Protein AF-A0A667ZEN8-F1 (afdb_monomer_lite)

Foldseek 3Di:
DDPVVVVVPPDQAQPPCQCLFQFHWGWDWAACPQKVVRIDIFIDTPDQAGQDPVRPGGDPQKGKAFDKDKDKMKGKDFDPDQDPPPDPDDDDDDDPPRDTDIDIDIDIDMGTPHIHIGGDVVVVVVPPDDDPPVVVVVPPPDDDDD

pLDDT: mean 75.73, std 21.72, range [33.53, 98.12]

Secondary structure (DSSP, 8-state):
--GGGGTT---SSPPHHHHHSSS-EEEEEEE-TTEESSEEEEEEES-SSEEPTTSS-EETTEEEEEEEEEEEEEEEEEE-----------SS------PPEEEEEEEEEEEEEEEEEEE-HHHHTS-SS--GGGGSSSSSS-----

Sequence (146 aa):
LDNTLQSHIGSMSASRTANMSLSPWTYRSSCVASRFPQRISYAQCLTSGCVSPHGEGEDMALEAKPIYYQVLVLHRSITNFSVPYHREKIHGWNKNKQRKKYAFRLATETITVGCTCVRSRWDALNFEFTSPVDRLSEMYTQWPLY

Structure (mmCIF, N/CA/C/O backbone):
data_AF-A0A667ZEN8-F1
#
_entry.id   AF-A0A667ZEN8-F1
#
loop_
_atom_site.group_PDB
_atom_site.id
_atom_site.type_symbol
_atom_site.label_atom_id
_atom_site.label_alt_id
_atom_site.label_comp_id
_atom_site.label_asym_id
_atom_site.label_entity_id
_atom_site.label_seq_id
_atom_site.pdbx_PDB_ins_code
_atom_site.Cartn_x
_atom_site.Cartn_y
_atom_site.Cartn_z
_atom_site.occupancy
_atom_site.B_iso_or_equiv
_atom_site.auth_seq_id
_atom_site.auth_comp_id
_atom_site.auth_asym_id
_atom_site.auth_atom_id
_atom_site.pdbx_PDB_model_num
ATOM 1 N N . LEU A 1 1 ? -2.973 -9.064 26.223 1.00 38.97 1 LEU A N 1
ATOM 2 C CA . LEU A 1 1 ? -2.726 -8.648 24.826 1.00 38.97 1 LEU A CA 1
ATOM 3 C C . LEU A 1 1 ? -1.224 -8.678 24.667 1.00 38.97 1 LEU A C 1
ATOM 5 O O . LEU A 1 1 ? -0.547 -7.905 25.328 1.00 38.97 1 LEU A O 1
ATOM 9 N N . ASP A 1 2 ? -0.750 -9.709 23.984 1.00 33.53 2 ASP A N 1
ATOM 10 C CA . ASP A 1 2 ? 0.647 -10.127 23.955 1.00 33.53 2 ASP A CA 1
ATOM 11 C C . ASP A 1 2 ? 1.506 -9.099 23.193 1.00 33.53 2 ASP A C 1
ATOM 13 O O . ASP A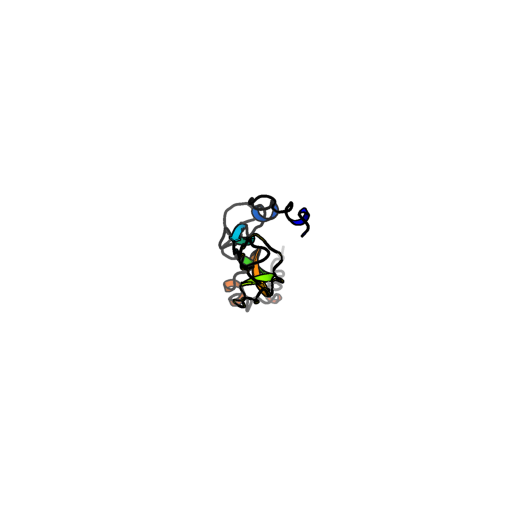 1 2 ? 1.197 -8.751 22.053 1.00 33.53 2 ASP A O 1
ATOM 17 N N . ASN A 1 3 ? 2.547 -8.572 23.847 1.00 41.34 3 ASN A N 1
ATOM 18 C CA . ASN A 1 3 ? 3.442 -7.526 23.322 1.00 41.34 3 ASN A CA 1
ATOM 19 C C . ASN A 1 3 ? 4.449 -8.066 22.288 1.00 41.34 3 ASN A C 1
ATOM 21 O O . ASN A 1 3 ? 5.255 -7.310 21.744 1.00 41.34 3 ASN A O 1
ATOM 25 N N . THR A 1 4 ? 4.414 -9.367 22.008 1.00 43.78 4 THR A N 1
ATOM 26 C CA . THR A 1 4 ? 5.345 -10.057 21.105 1.00 43.78 4 THR A CA 1
ATOM 27 C C . THR A 1 4 ? 5.026 -9.876 19.618 1.00 43.78 4 THR A C 1
ATOM 29 O O . THR A 1 4 ? 5.894 -10.119 18.787 1.00 43.78 4 THR A O 1
ATOM 32 N N . LEU A 1 5 ? 3.850 -9.349 19.251 1.00 47.91 5 LEU A N 1
ATOM 33 C CA . LEU A 1 5 ? 3.530 -8.989 17.856 1.00 47.91 5 LEU A CA 1
ATOM 34 C C . LEU A 1 5 ? 4.044 -7.597 17.438 1.00 47.91 5 LEU A C 1
ATOM 36 O O . LEU A 1 5 ? 3.918 -7.212 16.275 1.00 47.91 5 LEU A O 1
ATOM 40 N N . GLN A 1 6 ? 4.634 -6.831 18.361 1.00 47.22 6 GLN A N 1
ATOM 41 C CA . GLN A 1 6 ? 5.086 -5.459 18.110 1.00 47.22 6 GLN A CA 1
ATOM 42 C C . GLN A 1 6 ? 6.508 -5.381 17.513 1.00 47.22 6 GLN A C 1
ATOM 44 O O . GLN A 1 6 ? 6.916 -4.317 17.052 1.00 47.22 6 GLN A O 1
ATOM 49 N N . SER A 1 7 ? 7.275 -6.477 17.510 1.00 41.31 7 SER A N 1
ATOM 50 C CA . SER A 1 7 ? 8.697 -6.478 17.122 1.00 41.31 7 SER A CA 1
ATOM 51 C C . SER A 1 7 ? 8.956 -6.727 15.631 1.00 41.31 7 SER A C 1
ATOM 53 O O . SER A 1 7 ? 10.052 -6.439 15.159 1.00 41.31 7 SER A O 1
ATOM 55 N N . HIS A 1 8 ? 7.953 -7.148 14.852 1.00 46.94 8 HIS A N 1
ATOM 56 C CA . HIS A 1 8 ? 8.036 -7.166 13.382 1.00 46.94 8 HIS A CA 1
ATOM 57 C C . HIS A 1 8 ? 7.664 -5.823 12.733 1.00 46.94 8 HIS A C 1
ATOM 59 O O . HIS A 1 8 ? 7.522 -5.741 11.514 1.00 46.94 8 HIS A O 1
ATOM 65 N N . ILE A 1 9 ? 7.574 -4.740 13.515 1.00 52.56 9 ILE A N 1
ATOM 66 C CA . ILE A 1 9 ? 7.524 -3.353 13.018 1.00 52.56 9 ILE A CA 1
ATOM 67 C C . ILE A 1 9 ? 8.944 -2.960 12.556 1.00 52.56 9 ILE A C 1
ATOM 69 O O . ILE A 1 9 ? 9.561 -2.012 13.033 1.00 52.56 9 ILE A O 1
ATOM 73 N N . GLY A 1 10 ? 9.517 -3.775 11.672 1.00 45.84 10 GLY A N 1
ATOM 74 C CA . GLY A 1 10 ? 10.835 -3.576 11.101 1.00 45.84 10 GLY A CA 1
ATOM 75 C C . GLY A 1 10 ? 10.746 -2.521 10.014 1.00 45.84 10 GLY A C 1
ATOM 76 O O . GLY A 1 10 ? 10.099 -2.755 9.005 1.00 45.84 10 GLY A O 1
ATOM 77 N N . SER A 1 11 ? 11.386 -1.378 10.270 1.00 50.34 11 SER A N 1
ATOM 78 C CA . SER A 1 11 ? 11.931 -0.411 9.310 1.00 50.34 11 SER A CA 1
ATOM 79 C C . SER A 1 11 ? 11.082 -0.103 8.067 1.00 50.34 11 SER A C 1
ATOM 81 O O . SER A 1 11 ? 10.932 -0.920 7.168 1.00 50.34 11 SER A O 1
ATOM 83 N N . MET A 1 12 ? 10.640 1.153 7.940 1.00 54.44 12 MET A N 1
ATOM 84 C CA . MET A 1 12 ? 10.008 1.727 6.736 1.00 54.44 12 MET A CA 1
ATOM 85 C C . MET A 1 12 ? 10.943 1.790 5.504 1.00 54.44 12 MET A C 1
ATOM 87 O O . MET A 1 12 ? 10.715 2.585 4.596 1.00 54.44 12 MET A O 1
ATOM 91 N N . SER A 1 13 ? 12.012 0.993 5.470 1.00 57.53 13 SER A N 1
ATOM 92 C CA . SER A 1 13 ? 12.834 0.814 4.282 1.00 57.53 13 SER A CA 1
ATOM 93 C C . SER A 1 13 ? 12.156 -0.192 3.357 1.00 57.53 13 SER A C 1
ATOM 95 O O . SER A 1 13 ? 11.655 -1.224 3.811 1.00 57.53 13 SER A O 1
ATOM 97 N N . ALA A 1 14 ? 12.143 0.101 2.057 1.00 64.06 14 ALA A N 1
ATOM 98 C CA . ALA A 1 14 ? 11.755 -0.875 1.050 1.00 64.06 14 ALA A CA 1
ATOM 99 C C . ALA A 1 14 ? 12.553 -2.168 1.294 1.00 64.06 14 ALA A C 1
ATOM 101 O O . ALA A 1 14 ? 13.774 -2.131 1.478 1.00 64.06 14 ALA A O 1
ATOM 102 N N . SER A 1 15 ? 11.871 -3.316 1.362 1.00 80.12 15 SER A N 1
ATOM 103 C CA . SER A 1 15 ? 12.571 -4.594 1.499 1.00 80.12 15 SER A CA 1
ATOM 104 C C . SER A 1 15 ? 13.551 -4.755 0.333 1.00 80.12 15 SER A C 1
ATOM 106 O O . SER A 1 15 ? 13.345 -4.187 -0.740 1.00 80.12 15 SER A O 1
ATOM 108 N N . ARG A 1 16 ? 14.616 -5.547 0.504 1.00 86.75 16 ARG A N 1
ATOM 109 C CA . ARG A 1 16 ? 15.573 -5.810 -0.588 1.00 86.75 16 ARG A CA 1
ATOM 110 C C . ARG A 1 16 ? 14.850 -6.241 -1.876 1.00 86.75 16 ARG A C 1
ATOM 112 O O . ARG A 1 16 ? 15.194 -5.776 -2.953 1.00 86.75 16 ARG A O 1
ATOM 119 N N . THR A 1 17 ? 13.789 -7.038 -1.740 1.00 91.69 17 THR A N 1
ATOM 120 C CA . THR A 1 17 ? 12.898 -7.443 -2.835 1.00 91.69 17 THR A CA 1
ATOM 121 C C . THR A 1 17 ? 12.191 -6.267 -3.510 1.00 91.69 17 THR A C 1
ATOM 123 O O . THR A 1 17 ? 12.115 -6.238 -4.730 1.00 91.69 17 THR A O 1
ATOM 126 N N . ALA A 1 18 ? 11.689 -5.297 -2.744 1.00 94.25 18 ALA A N 1
ATOM 127 C CA . ALA A 1 18 ? 10.975 -4.142 -3.283 1.00 94.25 18 ALA A CA 1
ATOM 128 C C . ALA A 1 18 ? 11.882 -3.223 -4.120 1.00 94.25 18 ALA A C 1
ATOM 130 O O . ALA A 1 18 ? 11.417 -2.652 -5.100 1.00 94.25 18 ALA A O 1
ATOM 131 N N . ASN A 1 19 ? 13.171 -3.121 -3.770 1.00 92.31 19 ASN A N 1
ATOM 132 C CA . ASN A 1 19 ? 14.149 -2.338 -4.536 1.00 92.31 19 ASN A CA 1
ATOM 133 C C . ASN A 1 19 ? 14.716 -3.098 -5.751 1.00 92.31 19 ASN A C 1
ATOM 135 O O . ASN A 1 19 ? 15.078 -2.486 -6.744 1.00 92.31 19 ASN A O 1
ATOM 139 N N . MET A 1 20 ? 14.801 -4.432 -5.676 1.00 92.12 20 MET A N 1
ATOM 140 C CA . MET A 1 20 ? 15.318 -5.285 -6.760 1.00 92.12 20 MET A CA 1
ATOM 141 C C . MET A 1 20 ? 14.236 -5.772 -7.738 1.00 92.12 20 MET A C 1
ATOM 143 O O . MET A 1 20 ? 14.532 -6.530 -8.657 1.00 92.12 20 MET A O 1
ATOM 147 N N . SER A 1 21 ? 12.974 -5.401 -7.524 1.00 94.88 21 SER A N 1
ATOM 148 C CA . SER A 1 21 ? 11.886 -5.752 -8.435 1.00 94.88 21 SER A CA 1
ATOM 149 C C . SER A 1 21 ? 11.975 -4.941 -9.728 1.00 94.88 21 SER A C 1
ATOM 151 O O . SER A 1 21 ? 12.285 -3.755 -9.687 1.00 94.88 21 SER A O 1
ATOM 153 N N . LEU A 1 22 ? 11.599 -5.551 -10.860 1.00 96.00 22 LEU A N 1
ATOM 154 C CA . LEU A 1 22 ? 11.376 -4.829 -12.122 1.00 96.00 22 LEU A CA 1
ATOM 155 C C . LEU A 1 22 ? 10.240 -3.800 -12.002 1.00 96.00 22 LEU A C 1
ATOM 157 O O . LEU A 1 22 ? 10.174 -2.856 -12.769 1.00 96.00 22 LEU A O 1
ATOM 161 N N . SER A 1 23 ? 9.339 -3.950 -11.036 1.00 96.75 23 SER A N 1
ATOM 162 C CA . SER A 1 23 ? 8.288 -2.977 -10.733 1.00 96.75 23 SER A CA 1
ATOM 163 C C . SER A 1 23 ? 8.481 -2.490 -9.297 1.00 96.75 23 SER A C 1
ATOM 165 O O . SER A 1 23 ? 7.768 -2.966 -8.413 1.00 96.75 23 SER A O 1
ATOM 167 N N . PRO A 1 24 ? 9.478 -1.635 -9.014 1.00 95.94 24 PRO A N 1
ATOM 168 C CA . PRO A 1 24 ? 9.880 -1.315 -7.650 1.00 95.94 24 PRO A CA 1
ATOM 169 C C . PRO A 1 24 ? 8.795 -0.547 -6.885 1.00 95.94 24 PRO A C 1
ATOM 171 O O . PRO A 1 24 ? 8.002 0.209 -7.456 1.00 95.94 24 PRO A O 1
ATOM 174 N N . TRP A 1 25 ? 8.756 -0.727 -5.563 1.00 96.88 25 TRP A N 1
ATOM 175 C CA . TRP A 1 25 ? 7.791 -0.051 -4.691 1.00 96.88 25 TRP A CA 1
ATOM 176 C C . TRP A 1 25 ? 8.405 0.421 -3.377 1.00 96.88 25 TRP A C 1
ATOM 178 O O . TRP A 1 25 ? 9.408 -0.102 -2.894 1.00 96.88 25 TRP A O 1
ATOM 188 N N . THR A 1 26 ? 7.751 1.400 -2.760 1.00 95.75 26 THR A N 1
ATOM 189 C CA . THR A 1 26 ? 8.007 1.821 -1.379 1.00 95.75 26 THR A CA 1
ATOM 190 C C . THR A 1 26 ? 6.795 1.531 -0.502 1.00 95.75 26 THR A C 1
ATOM 192 O O . THR A 1 26 ? 5.698 1.298 -1.010 1.00 95.75 26 THR A O 1
ATOM 195 N N . TYR A 1 27 ? 6.963 1.555 0.817 1.00 94.50 27 TYR A N 1
ATOM 196 C CA . TYR A 1 27 ? 5.849 1.427 1.751 1.00 94.50 27 TYR A CA 1
ATOM 197 C C . TYR A 1 27 ? 5.456 2.781 2.325 1.00 94.50 27 TYR A C 1
ATOM 199 O O . TYR A 1 27 ? 6.273 3.514 2.883 1.00 94.50 27 TYR A O 1
ATOM 207 N N . ARG A 1 28 ? 4.161 3.077 2.262 1.00 94.00 28 ARG A N 1
ATOM 208 C CA . ARG A 1 28 ? 3.527 4.131 3.058 1.00 94.00 28 ARG A CA 1
ATOM 209 C C . ARG A 1 28 ? 2.671 3.501 4.140 1.00 94.00 28 ARG A C 1
ATOM 211 O O . ARG A 1 28 ? 2.352 2.323 4.066 1.00 94.00 28 ARG A O 1
ATOM 218 N N . SER A 1 29 ? 2.290 4.270 5.156 1.00 92.88 29 SER A N 1
ATOM 219 C CA . SER A 1 29 ? 1.443 3.761 6.237 1.00 92.88 29 SER A CA 1
ATOM 220 C C . SER A 1 29 ? 0.243 4.657 6.497 1.00 92.88 29 SER A C 1
ATOM 222 O O . SER A 1 29 ? 0.390 5.876 6.559 1.00 92.88 29 SER A O 1
ATOM 224 N N . SER A 1 30 ? -0.918 4.045 6.714 1.00 92.44 30 SER A N 1
ATOM 225 C CA . SER A 1 30 ? -2.111 4.705 7.246 1.00 92.44 30 SER A CA 1
ATOM 226 C C . SER A 1 30 ? -2.248 4.407 8.739 1.00 92.44 30 SER A C 1
ATOM 228 O O . SER A 1 30 ? -2.007 3.278 9.164 1.00 92.44 30 SER A O 1
ATOM 230 N N . CYS A 1 31 ? -2.643 5.402 9.536 1.00 95.00 31 CYS A N 1
ATOM 231 C CA . CYS A 1 31 ? -2.869 5.259 10.976 1.00 95.00 31 CYS A CA 1
ATOM 232 C C . CYS A 1 31 ? -4.307 5.649 11.327 1.00 95.00 31 CYS A C 1
ATOM 234 O O . CYS A 1 31 ? -4.668 6.817 11.224 1.00 95.00 31 CYS A O 1
ATOM 236 N N . VAL A 1 32 ? -5.109 4.692 11.797 1.00 94.62 32 VAL A N 1
ATOM 237 C CA . VAL A 1 32 ? -6.517 4.906 12.169 1.00 94.62 32 VAL A CA 1
ATOM 238 C C . VAL A 1 32 ? -6.728 4.490 13.624 1.00 94.62 32 VAL A C 1
ATOM 240 O O . VAL A 1 32 ? -6.745 3.308 13.947 1.00 94.62 32 VAL A O 1
ATOM 243 N N . ALA A 1 33 ? -6.892 5.462 14.528 1.00 93.88 33 ALA A N 1
ATOM 244 C CA . ALA A 1 33 ? -6.947 5.229 15.982 1.00 93.88 33 ALA A CA 1
ATOM 245 C C . ALA A 1 33 ? -8.128 4.360 16.459 1.00 93.88 33 ALA A C 1
ATOM 247 O O . ALA A 1 33 ? -8.120 3.825 17.571 1.00 93.88 33 ALA A O 1
ATOM 248 N N . SER A 1 34 ? -9.173 4.244 15.641 1.00 93.31 34 SER A N 1
ATOM 249 C CA . SER A 1 34 ? -10.336 3.393 15.888 1.00 93.31 34 SER A CA 1
ATOM 250 C C . SER A 1 34 ? -10.201 2.003 15.267 1.00 93.31 34 SER A C 1
ATOM 252 O O . SER A 1 34 ? -11.172 1.261 15.300 1.00 93.31 34 SER A O 1
ATOM 254 N N . ARG A 1 35 ? -9.050 1.624 14.706 1.00 94.44 35 ARG A N 1
ATOM 255 C CA . ARG A 1 35 ? -8.852 0.343 14.016 1.00 94.44 35 ARG A CA 1
ATOM 256 C C . ARG A 1 35 ? -7.735 -0.472 14.664 1.00 94.44 35 ARG A C 1
ATOM 258 O O . ARG A 1 35 ? -6.767 0.092 15.166 1.00 94.44 35 ARG A O 1
ATOM 265 N N . PHE A 1 36 ? -7.851 -1.794 14.627 1.00 95.12 36 PHE A N 1
ATOM 266 C CA . PHE A 1 36 ? -6.772 -2.729 14.923 1.00 95.12 36 PHE A CA 1
ATOM 267 C C . PHE A 1 36 ? -6.491 -3.619 13.694 1.00 95.12 36 PHE A C 1
ATOM 269 O O . PHE A 1 36 ? -7.441 -4.219 13.189 1.00 95.12 36 PHE A O 1
ATOM 276 N N . PRO A 1 37 ? -5.227 -3.728 13.233 1.00 94.94 37 PRO A N 1
ATOM 277 C CA . PRO A 1 37 ? -4.083 -2.914 13.651 1.00 94.94 37 PRO A CA 1
ATOM 278 C C . PRO A 1 37 ? -4.273 -1.430 13.282 1.00 94.94 37 PRO A C 1
ATOM 280 O O . PRO A 1 37 ? -4.848 -1.080 12.249 1.00 94.94 37 PRO A O 1
ATOM 283 N N . GLN A 1 38 ? -3.808 -0.539 14.163 1.00 95.56 38 GLN A N 1
ATOM 284 C CA . GLN A 1 38 ? -3.974 0.909 13.988 1.00 95.56 38 GLN A CA 1
ATOM 285 C C . GLN A 1 38 ? -3.176 1.414 12.789 1.00 95.56 38 GLN A C 1
ATOM 287 O O . GLN A 1 38 ? -3.693 2.186 11.982 1.00 95.56 38 GLN A O 1
ATOM 292 N N . ARG A 1 39 ? -1.922 0.967 12.675 1.00 95.69 39 ARG A N 1
ATOM 293 C CA . ARG A 1 39 ? -1.045 1.270 11.550 1.00 95.69 39 ARG A CA 1
ATOM 294 C C . ARG A 1 39 ? -1.092 0.121 10.551 1.00 95.69 39 ARG A C 1
ATOM 296 O O . ARG A 1 39 ? -0.836 -1.015 10.935 1.00 95.69 39 ARG A O 1
ATOM 303 N N . ILE A 1 40 ? -1.383 0.427 9.293 1.00 95.25 40 ILE A N 1
ATOM 304 C CA . ILE A 1 40 ? -1.301 -0.528 8.184 1.00 95.25 40 ILE A CA 1
ATOM 305 C C . ILE A 1 40 ? -0.423 0.074 7.096 1.00 95.25 40 ILE A C 1
ATOM 307 O O . ILE A 1 40 ? -0.667 1.204 6.663 1.00 95.25 40 ILE A O 1
ATOM 311 N N . SER A 1 41 ? 0.597 -0.676 6.683 1.00 95.19 41 SER A N 1
ATOM 312 C CA . SER A 1 41 ? 1.468 -0.309 5.571 1.00 95.19 41 SER A CA 1
ATOM 313 C C . SER A 1 41 ? 0.881 -0.785 4.246 1.00 95.19 41 SER A C 1
ATOM 315 O O . SER A 1 41 ? 0.278 -1.853 4.185 1.00 95.19 41 SER A O 1
ATOM 317 N N . TYR A 1 42 ? 1.066 0.006 3.197 1.00 95.94 42 TYR A N 1
ATOM 318 C CA . TYR A 1 42 ? 0.641 -0.302 1.840 1.00 95.94 42 TYR A CA 1
ATOM 319 C C . TYR A 1 42 ? 1.750 0.063 0.851 1.00 95.94 42 TYR A C 1
ATOM 321 O O . TYR A 1 42 ? 2.475 1.046 1.040 1.00 95.94 42 TYR A O 1
ATOM 329 N N . ALA A 1 43 ? 1.909 -0.760 -0.177 1.00 96.81 43 ALA A N 1
ATOM 330 C CA . ALA A 1 43 ? 2.897 -0.579 -1.225 1.00 96.81 43 ALA A CA 1
ATOM 331 C C . ALA A 1 43 ? 2.465 0.514 -2.210 1.00 96.81 43 ALA A C 1
ATOM 333 O O . ALA A 1 43 ? 1.322 0.547 -2.669 1.00 96.81 43 ALA A O 1
ATOM 334 N N . GLN A 1 44 ? 3.390 1.390 -2.573 1.00 96.75 44 GLN A N 1
ATOM 335 C CA . GLN A 1 44 ? 3.220 2.369 -3.634 1.00 96.75 44 GLN A CA 1
ATOM 336 C C . GLN A 1 44 ? 4.290 2.128 -4.694 1.00 96.75 44 GLN A C 1
ATOM 338 O O . GLN A 1 44 ? 5.480 2.210 -4.385 1.00 96.75 44 GLN A O 1
ATOM 343 N N . CYS A 1 45 ? 3.862 1.842 -5.924 1.00 97.19 45 CYS A N 1
ATOM 344 C CA . CYS A 1 45 ? 4.776 1.670 -7.049 1.00 97.19 45 CYS A CA 1
ATOM 345 C C . CYS A 1 45 ? 5.540 2.975 -7.298 1.00 97.19 45 CYS A C 1
ATOM 347 O O . CYS A 1 45 ? 4.965 4.063 -7.194 1.00 97.19 45 CYS A O 1
ATOM 349 N N . LEU A 1 46 ? 6.837 2.854 -7.568 1.00 96.06 46 LEU A N 1
ATOM 350 C CA . LEU A 1 46 ? 7.721 3.993 -7.821 1.00 96.06 46 LEU A CA 1
ATOM 351 C C . LEU A 1 46 ? 7.772 4.377 -9.302 1.00 96.06 46 LEU A C 1
ATOM 353 O O . LEU A 1 46 ? 8.101 5.516 -9.612 1.00 96.06 46 LEU A O 1
ATOM 357 N N . THR A 1 47 ? 7.423 3.441 -10.180 1.00 95.44 47 THR A N 1
ATOM 358 C CA . THR A 1 47 ? 7.446 3.583 -11.635 1.00 95.44 47 THR A CA 1
ATOM 359 C C . THR A 1 47 ? 6.056 3.362 -12.223 1.00 95.44 47 THR A C 1
ATOM 361 O O . THR A 1 47 ? 5.168 2.803 -11.564 1.00 95.44 47 THR A O 1
ATOM 364 N N . SER A 1 48 ? 5.858 3.817 -13.459 1.00 94.94 48 SER A N 1
ATOM 365 C CA . SER A 1 48 ? 4.624 3.573 -14.218 1.00 94.94 48 SER A CA 1
ATOM 366 C C . SER A 1 48 ? 4.768 2.376 -15.162 1.00 94.94 48 SER A C 1
ATOM 368 O O . SER A 1 48 ? 3.842 1.565 -15.265 1.00 94.94 48 SER A O 1
ATOM 370 N N . GLY A 1 49 ? 5.948 2.229 -15.767 1.00 94.62 49 GLY A N 1
ATOM 371 C CA . GLY A 1 49 ? 6.399 1.044 -16.484 1.00 94.62 49 GLY A CA 1
ATOM 372 C C . GLY A 1 49 ? 7.309 0.164 -15.628 1.00 94.62 49 GLY A C 1
ATOM 373 O O . GLY A 1 49 ? 7.512 0.410 -14.432 1.00 94.62 49 GLY A O 1
ATOM 374 N N . CYS A 1 50 ? 7.848 -0.890 -16.233 1.00 95.94 50 CYS A N 1
ATOM 375 C CA . CYS A 1 50 ? 8.777 -1.789 -15.551 1.00 95.94 50 CYS A CA 1
ATOM 376 C C . CYS A 1 50 ? 10.220 -1.416 -15.867 1.00 95.94 50 CYS A C 1
ATOM 378 O O . CYS A 1 50 ? 10.560 -1.152 -17.008 1.00 95.94 50 CYS A O 1
ATOM 380 N N . VAL A 1 51 ? 11.095 -1.426 -14.873 1.00 95.56 51 VAL A N 1
ATOM 381 C CA . VAL A 1 51 ? 12.522 -1.175 -15.047 1.00 95.56 51 VAL A CA 1
ATOM 382 C C . VAL A 1 51 ? 13.148 -2.291 -15.884 1.00 95.56 51 VAL A C 1
ATOM 384 O O . VAL A 1 51 ? 12.937 -3.472 -15.605 1.00 95.56 51 VAL A O 1
ATOM 387 N N . SER A 1 52 ? 13.934 -1.917 -16.894 1.00 90.94 52 SER A N 1
ATOM 388 C CA . SER A 1 52 ? 14.716 -2.862 -17.696 1.00 90.94 52 SER A CA 1
ATOM 389 C C . SER A 1 52 ? 15.704 -3.632 -16.807 1.00 90.94 52 SER A C 1
ATOM 391 O O . SER A 1 52 ? 16.351 -3.019 -15.952 1.00 90.94 52 SER A O 1
ATOM 393 N N . PRO A 1 53 ? 15.910 -4.947 -17.018 1.00 86.75 53 PRO A N 1
ATOM 394 C CA . PRO A 1 53 ? 16.909 -5.725 -16.279 1.00 86.75 53 PRO A CA 1
ATOM 395 C C . PRO A 1 53 ? 18.330 -5.143 -16.335 1.00 86.75 53 PRO A C 1
ATOM 397 O O . PRO A 1 53 ? 19.130 -5.391 -15.436 1.00 86.75 53 PRO A O 1
ATOM 400 N N . HIS A 1 54 ? 18.637 -4.361 -17.373 1.00 85.75 54 HIS A N 1
ATOM 401 C CA . HIS A 1 54 ? 19.936 -3.714 -17.573 1.00 85.75 54 HIS A CA 1
ATOM 402 C C . HIS A 1 54 ? 20.037 -2.332 -16.902 1.00 85.75 54 HIS A C 1
ATOM 404 O O . HIS A 1 54 ? 21.088 -1.701 -16.952 1.00 85.75 54 HIS A O 1
ATOM 410 N N . GLY A 1 55 ? 18.967 -1.852 -16.254 1.00 74.62 55 GLY A N 1
ATOM 411 C CA . GLY A 1 55 ? 18.950 -0.568 -15.546 1.00 74.62 55 GLY A CA 1
ATOM 412 C C . GLY A 1 55 ? 18.854 0.663 -16.454 1.00 74.62 55 GLY A C 1
ATOM 413 O O . GLY A 1 55 ? 19.083 1.776 -15.996 1.00 74.62 55 GLY A O 1
ATOM 414 N N . GLU A 1 56 ? 18.500 0.479 -17.726 1.00 83.44 56 GLU A N 1
ATOM 415 C CA . GLU A 1 56 ? 18.469 1.533 -18.755 1.00 83.44 56 GLU A CA 1
ATOM 416 C C . GLU A 1 56 ? 17.249 2.472 -18.667 1.00 83.44 56 GLU A C 1
ATOM 418 O O . GLU A 1 56 ? 17.100 3.375 -19.486 1.00 83.44 56 GLU A O 1
ATOM 423 N N . GLY A 1 57 ? 16.374 2.282 -17.674 1.00 89.69 57 GL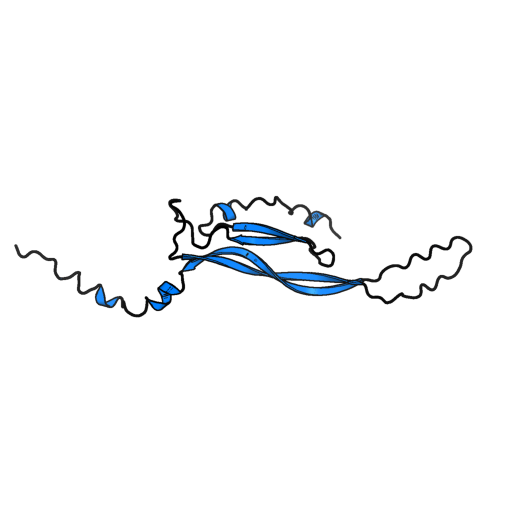Y A N 1
ATOM 424 C CA . GLY A 1 57 ? 15.140 3.048 -17.493 1.00 89.69 57 GLY A CA 1
ATOM 425 C C . GLY A 1 57 ? 13.895 2.163 -17.442 1.00 89.69 57 GLY A C 1
ATOM 426 O O . GLY A 1 57 ? 13.991 0.959 -17.197 1.00 89.69 57 GLY A O 1
ATOM 427 N N . GLU A 1 58 ? 12.726 2.775 -17.640 1.00 94.44 58 GLU A N 1
ATOM 428 C CA . GLU A 1 58 ? 11.426 2.095 -17.691 1.00 94.44 58 GLU A CA 1
ATOM 429 C C . GLU A 1 58 ? 11.107 1.623 -19.122 1.00 94.44 58 GLU A C 1
ATOM 431 O O . GLU A 1 58 ? 11.134 2.409 -20.067 1.00 94.44 58 GLU A O 1
ATOM 436 N N . ASP A 1 59 ? 10.763 0.346 -19.270 1.00 92.06 59 ASP A N 1
ATOM 437 C CA . ASP A 1 59 ? 10.081 -0.215 -20.430 1.00 92.06 59 ASP A CA 1
ATOM 438 C C . ASP A 1 59 ? 8.583 0.106 -20.335 1.00 92.06 59 ASP A C 1
ATOM 440 O O . ASP A 1 59 ? 7.862 -0.411 -19.474 1.00 92.06 59 ASP A O 1
ATOM 444 N N . MET A 1 60 ? 8.132 0.984 -21.231 1.00 90.88 60 MET A N 1
ATOM 445 C CA . MET A 1 60 ? 6.754 1.474 -21.297 1.00 90.88 60 MET A CA 1
ATOM 446 C C . MET A 1 60 ? 5.801 0.519 -22.032 1.00 90.88 60 MET A C 1
ATOM 448 O O . MET A 1 60 ? 4.592 0.759 -22.024 1.00 90.88 60 MET A O 1
ATOM 452 N N . ALA A 1 61 ? 6.303 -0.557 -22.655 1.00 90.12 61 ALA A N 1
ATOM 453 C CA . ALA A 1 61 ? 5.455 -1.640 -23.171 1.00 90.12 61 ALA A CA 1
ATOM 454 C C . ALA A 1 61 ? 4.890 -2.512 -22.031 1.00 90.12 61 ALA A C 1
ATOM 456 O O . ALA A 1 61 ? 3.899 -3.235 -22.185 1.00 90.12 61 ALA A O 1
ATOM 457 N N . LEU A 1 62 ? 5.502 -2.421 -20.850 1.00 93.50 62 LEU A N 1
ATOM 458 C CA . LEU A 1 62 ? 5.064 -3.082 -19.634 1.00 93.50 62 LEU A CA 1
ATOM 459 C C . LEU A 1 62 ? 4.508 -2.057 -18.644 1.00 93.50 62 LEU A C 1
ATOM 461 O O . LEU A 1 62 ? 4.871 -0.885 -18.651 1.00 93.50 62 LEU A O 1
ATOM 465 N N . GLU A 1 63 ? 3.621 -2.504 -17.761 1.00 96.06 63 GLU A N 1
ATOM 466 C CA . GLU A 1 63 ? 3.001 -1.664 -16.740 1.00 96.06 63 GLU A CA 1
ATOM 467 C C . GLU A 1 63 ? 3.340 -2.186 -15.343 1.00 96.06 63 GLU A C 1
ATOM 469 O O . GLU A 1 63 ? 3.129 -3.362 -15.027 1.00 96.06 63 GLU A O 1
ATOM 474 N N . ALA A 1 64 ? 3.798 -1.291 -14.468 1.00 97.25 64 ALA A N 1
ATOM 475 C CA . ALA A 1 64 ? 3.908 -1.575 -13.046 1.00 97.25 64 ALA A CA 1
ATOM 476 C C . ALA A 1 64 ? 2.528 -1.414 -12.392 1.00 97.25 64 ALA A C 1
ATOM 478 O O . ALA A 1 64 ? 1.950 -0.323 -12.363 1.00 97.25 64 ALA A O 1
ATOM 479 N N . LYS A 1 65 ? 1.977 -2.506 -11.854 1.00 97.81 65 LYS A N 1
ATOM 480 C CA . LYS A 1 65 ? 0.660 -2.514 -11.202 1.00 97.81 65 LYS A CA 1
ATOM 481 C C . LYS A 1 65 ? 0.738 -2.947 -9.745 1.00 97.81 65 LYS A C 1
ATOM 483 O O . LYS A 1 65 ? 1.488 -3.865 -9.418 1.00 97.81 65 LYS A O 1
ATOM 488 N N . PRO A 1 66 ? -0.060 -2.334 -8.855 1.00 98.00 66 PRO A N 1
ATOM 489 C CA . PRO A 1 66 ? -0.133 -2.765 -7.470 1.00 98.00 66 PRO A CA 1
ATOM 490 C C . PRO A 1 66 ? -0.788 -4.147 -7.342 1.00 98.00 66 PRO A C 1
ATOM 492 O O . PRO A 1 66 ? -1.760 -4.461 -8.030 1.00 98.00 66 PRO A O 1
ATOM 495 N N . ILE A 1 67 ? -0.291 -4.947 -6.401 1.00 98.12 67 ILE A N 1
ATOM 496 C CA . ILE A 1 67 ? -0.889 -6.222 -5.993 1.00 98.12 67 ILE A CA 1
ATOM 497 C C . ILE A 1 67 ? -1.807 -5.958 -4.801 1.00 98.12 67 ILE A C 1
ATOM 499 O O . ILE A 1 67 ? -1.337 -5.536 -3.740 1.00 98.12 67 ILE A O 1
ATOM 503 N N . TYR A 1 68 ? -3.101 -6.224 -4.964 1.00 98.12 68 TYR A N 1
ATOM 504 C CA . TYR A 1 68 ? -4.106 -6.018 -3.924 1.00 98.12 68 TYR A CA 1
ATOM 505 C C . TYR A 1 68 ? -4.272 -7.247 -3.027 1.00 98.12 68 TYR A C 1
ATOM 507 O O . TYR A 1 68 ? -4.273 -8.382 -3.497 1.00 98.12 68 TYR A O 1
ATOM 515 N N . TYR A 1 69 ? -4.467 -7.010 -1.732 1.00 97.31 69 TYR A N 1
ATOM 516 C CA . TYR A 1 69 ? -4.744 -8.035 -0.735 1.00 97.31 69 TYR A CA 1
ATOM 517 C C . TYR A 1 69 ? -5.818 -7.559 0.246 1.00 97.31 69 TYR A C 1
ATOM 519 O O . TYR A 1 69 ? -5.879 -6.381 0.603 1.00 97.31 69 TYR A O 1
ATOM 527 N N . GLN A 1 70 ? -6.661 -8.487 0.687 1.00 97.56 70 GLN A N 1
ATOM 528 C CA . GLN A 1 70 ? -7.728 -8.231 1.646 1.00 97.56 70 GLN A CA 1
ATOM 529 C C . GLN A 1 70 ? -7.252 -8.573 3.059 1.00 97.56 70 GLN A C 1
ATOM 531 O O . GLN A 1 70 ? -6.978 -9.731 3.369 1.00 97.56 70 GLN A O 1
ATOM 536 N N . VAL A 1 71 ? -7.163 -7.567 3.927 1.00 95.56 71 VAL A N 1
ATOM 537 C CA . VAL A 1 71 ? -6.777 -7.736 5.332 1.00 95.56 71 VAL A CA 1
ATOM 538 C C . VAL A 1 71 ? -7.984 -7.637 6.248 1.00 95.56 71 VAL A C 1
ATOM 540 O O . VAL A 1 71 ? -8.877 -6.817 6.042 1.00 95.56 71 VAL A O 1
ATOM 543 N N . LEU A 1 72 ? -7.987 -8.452 7.300 1.00 97.25 72 LEU A N 1
ATOM 544 C CA . LEU A 1 72 ? -8.970 -8.357 8.371 1.00 97.25 72 LEU A CA 1
ATOM 545 C C . LEU A 1 72 ? -8.580 -7.249 9.347 1.00 97.25 72 LEU A C 1
ATOM 547 O O . LEU A 1 72 ? -7.440 -7.183 9.813 1.00 97.25 72 LEU A O 1
ATOM 551 N N . VAL A 1 73 ? -9.549 -6.406 9.688 1.00 96.62 73 VAL A N 1
ATOM 552 C CA . VAL A 1 73 ? -9.385 -5.309 10.639 1.00 96.62 73 VAL A CA 1
ATOM 553 C C . VAL A 1 73 ? -10.536 -5.286 11.638 1.00 96.62 73 VAL A C 1
ATOM 555 O O . VAL A 1 73 ? -11.669 -5.666 11.337 1.00 96.62 73 VAL A O 1
ATOM 558 N N . LEU A 1 74 ? -10.261 -4.811 12.848 1.00 96.50 74 LEU A N 1
ATOM 559 C CA . LEU A 1 74 ? -11.273 -4.603 13.881 1.00 96.50 74 LEU A CA 1
ATOM 560 C C . LEU A 1 74 ? -11.478 -3.110 14.105 1.00 96.50 74 LEU A C 1
ATOM 562 O O . LEU A 1 74 ? -10.560 -2.418 14.541 1.00 96.50 74 LEU A O 1
ATOM 566 N N . HIS A 1 75 ? -12.689 -2.612 13.873 1.00 95.25 75 HIS A N 1
ATOM 567 C CA . HIS A 1 75 ? -13.049 -1.234 14.192 1.00 95.25 75 HIS A CA 1
ATOM 568 C C . HIS A 1 75 ? -13.681 -1.138 15.576 1.00 95.25 75 HIS A C 1
ATOM 570 O O . HIS A 1 75 ? -14.636 -1.844 15.886 1.00 95.25 75 HIS A O 1
ATOM 576 N N . ARG A 1 76 ? -13.171 -0.219 16.390 1.00 92.38 76 ARG A N 1
ATOM 577 C CA . ARG A 1 76 ? -13.664 0.149 17.711 1.00 92.38 76 ARG A CA 1
ATOM 578 C C . ARG A 1 76 ? -14.565 1.376 17.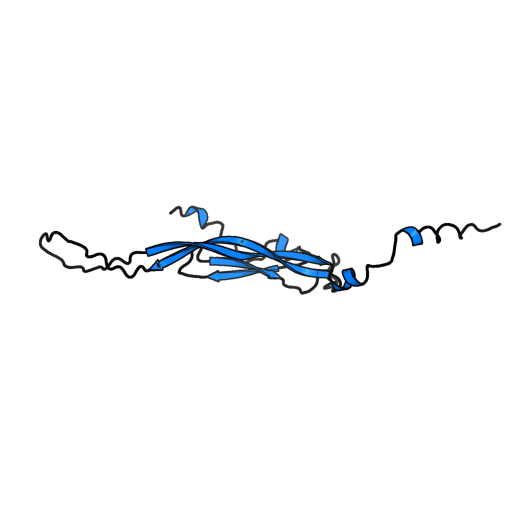609 1.00 92.38 76 ARG A C 1
ATOM 580 O O . ARG A 1 76 ? -14.090 2.459 17.264 1.00 92.38 76 ARG A O 1
ATOM 587 N N . SER A 1 77 ? -15.823 1.240 18.008 1.00 89.62 77 SER A N 1
ATOM 588 C CA . SER A 1 77 ? -16.749 2.357 18.212 1.00 89.62 77 SER A CA 1
ATOM 589 C C . SER A 1 77 ? -17.060 2.539 19.699 1.00 89.62 77 SER A C 1
ATOM 591 O O . SER A 1 77 ? -16.972 1.603 20.499 1.00 89.62 77 SER A O 1
ATOM 593 N N . ILE A 1 78 ? -17.375 3.772 20.100 1.00 83.12 78 ILE A N 1
ATOM 594 C CA . ILE A 1 78 ? -17.882 4.052 21.446 1.00 83.12 78 ILE A CA 1
ATOM 595 C C . ILE A 1 78 ? -19.378 3.773 21.418 1.00 83.12 78 ILE A C 1
ATOM 597 O O . ILE A 1 78 ? -20.104 4.354 20.614 1.00 83.12 78 ILE A O 1
ATOM 601 N N . THR A 1 79 ? -19.848 2.903 22.304 1.00 74.62 79 THR A N 1
ATOM 602 C CA . THR A 1 79 ? -21.283 2.761 22.525 1.00 74.62 79 THR A CA 1
ATOM 603 C C . THR A 1 79 ? -21.698 3.829 23.529 1.00 74.62 79 THR A C 1
ATOM 605 O O . THR A 1 79 ? -21.242 3.786 24.671 1.00 74.62 79 THR A O 1
ATOM 608 N N . ASN A 1 80 ? -22.560 4.770 23.135 1.00 66.50 80 ASN A N 1
ATOM 609 C CA . ASN A 1 80 ? -23.059 5.848 24.007 1.00 66.50 80 ASN A CA 1
ATOM 610 C C . ASN A 1 80 ? -23.987 5.359 25.138 1.00 66.50 80 ASN A C 1
ATOM 612 O O . ASN A 1 80 ? -24.628 6.162 25.805 1.00 66.50 80 ASN A O 1
ATOM 616 N N . PHE A 1 81 ? -24.051 4.050 25.385 1.00 58.06 81 PHE A N 1
ATOM 617 C CA . PHE A 1 81 ? -24.751 3.492 26.531 1.00 58.06 81 PHE A CA 1
ATOM 618 C C . PHE A 1 81 ? -23.922 3.737 27.795 1.00 58.06 81 PHE A C 1
ATOM 620 O O . PHE A 1 81 ? -23.020 2.966 28.137 1.00 58.06 81 PHE A O 1
ATOM 627 N N . SER A 1 82 ? -24.235 4.828 28.489 1.00 54.53 82 SER A N 1
ATOM 628 C CA . SER A 1 82 ? -23.944 4.995 29.908 1.00 54.53 82 SER A CA 1
ATOM 629 C C . SER A 1 82 ? -24.655 3.875 30.668 1.00 54.53 82 SER A C 1
ATOM 631 O O . SER A 1 82 ? -25.854 3.935 30.912 1.00 54.53 82 SER A O 1
ATOM 633 N N . VAL A 1 83 ? -23.935 2.809 31.025 1.00 52.53 83 VAL A N 1
ATOM 634 C CA . VAL A 1 83 ? -24.484 1.827 31.967 1.00 52.53 83 VAL A CA 1
ATOM 635 C C . VAL A 1 83 ? -24.581 2.530 33.323 1.00 52.53 83 VAL A C 1
ATOM 637 O O . VAL A 1 83 ? -23.548 3.012 33.805 1.00 52.53 83 VAL A O 1
ATOM 640 N N . PRO A 1 84 ? -25.770 2.617 33.948 1.00 49.44 84 PRO A N 1
ATOM 641 C CA . PRO A 1 84 ? -25.883 3.098 35.313 1.00 49.44 84 PRO A CA 1
ATOM 642 C C . PRO A 1 84 ? -25.050 2.174 36.198 1.00 49.44 84 PRO A C 1
ATOM 644 O O . PRO A 1 84 ? -25.345 0.992 36.358 1.00 49.44 84 PRO A O 1
ATOM 647 N N . TYR A 1 85 ? -23.950 2.696 36.728 1.00 50.31 85 TYR A N 1
ATOM 648 C CA . TYR A 1 85 ? -23.168 1.989 37.725 1.00 50.31 85 TYR A CA 1
ATOM 649 C C . TYR A 1 85 ? -23.962 2.031 39.034 1.00 50.31 85 TYR A C 1
ATOM 651 O O . TYR A 1 85 ? -23.915 3.030 39.752 1.00 50.31 85 TYR A O 1
ATOM 659 N N . HIS A 1 86 ? -24.723 0.974 39.332 1.00 56.56 86 HIS A N 1
ATOM 660 C CA . HIS A 1 86 ? -25.312 0.794 40.658 1.00 56.56 86 HIS A CA 1
ATOM 661 C C . HIS A 1 86 ? -24.183 0.491 41.647 1.00 56.56 86 HIS A C 1
ATOM 663 O O . HIS A 1 86 ? -23.729 -0.640 41.791 1.00 56.56 86 HIS A O 1
ATOM 669 N N . ARG A 1 87 ? -23.678 1.551 42.283 1.00 52.03 87 ARG A N 1
ATOM 670 C CA . ARG A 1 87 ? -22.768 1.468 43.424 1.00 52.03 87 ARG A CA 1
ATOM 671 C C . ARG A 1 87 ? -23.604 1.222 44.675 1.00 52.03 87 ARG A C 1
ATOM 673 O O . ARG A 1 87 ? -24.390 2.090 45.049 1.00 52.03 87 ARG A O 1
ATOM 680 N N . GLU A 1 88 ? -23.383 0.108 45.359 1.00 54.66 88 GLU A N 1
ATOM 681 C CA . GLU A 1 88 ? -23.740 0.006 46.773 1.00 54.66 88 GLU A CA 1
ATOM 682 C C . GLU A 1 88 ? -22.797 0.946 47.547 1.00 54.66 88 GLU A C 1
ATOM 684 O O . GLU A 1 88 ? -21.569 0.837 47.472 1.00 54.66 88 GLU A O 1
ATOM 689 N N . LYS A 1 89 ? -23.362 1.999 48.149 1.00 50.34 89 LYS A N 1
ATOM 690 C CA . LYS A 1 89 ? -22.603 3.060 48.824 1.00 50.34 89 LYS A CA 1
ATOM 691 C C . LYS A 1 89 ? -22.035 2.524 50.140 1.00 50.34 89 LYS A C 1
ATOM 693 O O . LYS A 1 89 ? -22.744 2.495 51.135 1.00 50.34 89 LYS A O 1
ATOM 698 N N . ILE A 1 90 ? -20.743 2.212 50.170 1.00 52.84 90 ILE A N 1
ATOM 699 C CA . ILE A 1 90 ? -19.963 2.216 51.415 1.00 52.84 90 ILE A CA 1
ATOM 700 C C . ILE A 1 90 ? -19.248 3.571 51.497 1.00 52.84 90 ILE A C 1
ATOM 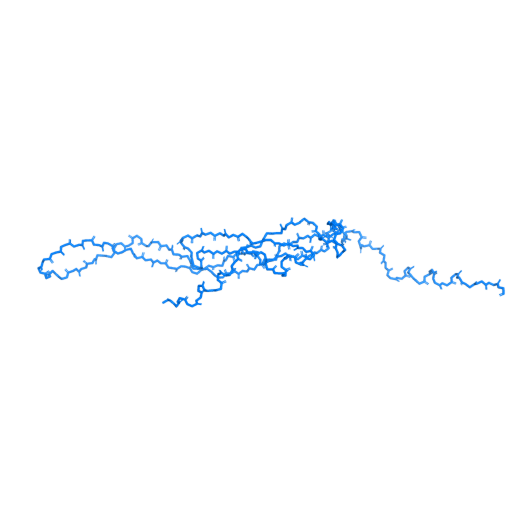702 O O . ILE A 1 90 ? -18.728 4.073 50.499 1.00 52.84 90 ILE A O 1
ATOM 706 N N . HIS A 1 91 ? -19.345 4.211 52.661 1.00 55.38 91 HIS A N 1
ATOM 707 C CA . HIS A 1 91 ? -18.943 5.589 52.944 1.00 55.38 91 HIS A CA 1
ATOM 708 C C . HIS A 1 91 ? -17.576 6.002 52.360 1.00 55.38 91 HIS A C 1
ATOM 710 O O . HIS A 1 91 ? -16.566 5.351 52.594 1.00 55.38 91 HIS A O 1
ATOM 716 N N . GLY A 1 92 ? -17.553 7.167 51.695 1.00 53.03 92 GLY A N 1
ATOM 717 C CA . GLY A 1 92 ? -16.338 7.944 51.418 1.00 53.03 92 GLY A CA 1
ATOM 718 C C . GLY A 1 92 ? -15.762 7.794 50.002 1.00 53.03 92 GLY A C 1
ATOM 719 O O . GLY A 1 92 ? -15.327 6.728 49.597 1.00 53.03 92 GLY A O 1
ATOM 720 N N . TRP A 1 93 ? -15.683 8.918 49.278 1.00 48.06 93 TRP A N 1
ATOM 721 C CA . TRP A 1 93 ? -15.067 9.120 47.950 1.00 48.06 93 TRP A CA 1
ATOM 722 C C . TRP A 1 93 ? -15.931 8.835 46.695 1.00 48.06 93 TRP A C 1
ATOM 724 O O . TRP A 1 93 ? -15.936 7.763 46.077 1.00 48.06 93 TRP A O 1
ATOM 734 N N . ASN A 1 94 ? -16.590 9.896 46.213 1.00 54.12 94 ASN A N 1
ATOM 735 C CA . ASN A 1 94 ? -17.199 9.958 44.882 1.00 54.12 94 ASN A CA 1
ATOM 736 C C . ASN A 1 94 ? -16.138 10.217 43.801 1.00 54.12 94 ASN A C 1
ATOM 738 O O . ASN A 1 94 ? -15.629 11.326 43.663 1.00 54.12 94 ASN A O 1
ATOM 742 N N . LYS A 1 95 ? -15.840 9.200 42.987 1.00 54.91 95 LYS A N 1
ATOM 743 C CA . LYS A 1 95 ? -15.256 9.380 41.651 1.00 54.91 95 LYS A CA 1
ATOM 744 C C . LYS A 1 95 ? -16.278 8.865 40.644 1.00 54.91 95 LYS A C 1
ATOM 746 O O . LYS A 1 95 ? -16.338 7.662 40.398 1.00 54.91 95 LYS A O 1
ATOM 751 N N . ASN A 1 96 ? -17.072 9.761 40.060 1.00 57.16 96 ASN A N 1
ATOM 752 C CA . ASN A 1 96 ? -17.940 9.440 38.924 1.00 57.16 96 ASN A CA 1
ATOM 753 C C . ASN A 1 96 ? -17.072 9.240 37.672 1.00 57.16 96 ASN A C 1
ATOM 755 O O . ASN A 1 96 ? -17.026 10.083 36.781 1.00 57.16 96 ASN A O 1
ATOM 759 N N . LYS A 1 97 ? -16.326 8.134 37.612 1.00 59.78 97 LYS A N 1
ATOM 760 C CA . LYS A 1 97 ? -15.547 7.771 36.427 1.00 59.78 97 LYS A CA 1
ATOM 761 C C . LYS A 1 97 ? -16.450 6.975 35.489 1.00 59.78 97 LYS A C 1
ATOM 763 O O . LYS A 1 97 ? -16.480 5.750 35.544 1.00 59.78 97 LYS A O 1
ATOM 768 N N . GLN A 1 98 ? -17.198 7.685 34.647 1.00 61.19 98 GLN A N 1
ATOM 769 C CA . GLN A 1 98 ? -17.922 7.106 33.511 1.00 61.19 98 GLN A CA 1
ATOM 770 C C . GLN A 1 98 ? -16.931 6.270 32.677 1.00 61.19 98 GLN A C 1
ATOM 772 O O . GLN A 1 98 ? -16.007 6.811 32.064 1.00 61.19 98 GLN A O 1
ATOM 777 N N . ARG A 1 99 ? -17.055 4.937 32.700 1.00 65.25 99 ARG A N 1
ATOM 778 C CA . ARG A 1 99 ? -16.221 4.046 31.878 1.00 65.25 99 ARG A CA 1
ATOM 779 C C . ARG A 1 99 ? -16.857 3.955 30.494 1.00 65.25 99 ARG A C 1
ATOM 781 O O . ARG A 1 99 ? -17.975 3.473 30.368 1.00 65.25 99 ARG A O 1
ATOM 788 N N . LYS A 1 100 ? -16.142 4.407 29.458 1.00 69.81 100 LYS A N 1
ATOM 789 C CA . LYS A 1 100 ? -16.571 4.250 28.060 1.00 69.81 100 LYS A CA 1
ATOM 790 C C . LYS A 1 100 ? -16.673 2.756 27.735 1.00 69.81 100 LYS A C 1
ATOM 792 O O . LYS A 1 100 ? -15.692 2.032 27.910 1.00 69.81 100 LYS A O 1
ATOM 797 N N . LYS A 1 101 ? -17.840 2.304 27.273 1.00 78.50 101 LYS A N 1
ATOM 798 C CA . LYS A 1 101 ? -18.028 0.953 26.730 1.00 78.50 101 LYS A CA 1
ATOM 799 C C . LYS A 1 101 ? -17.715 0.984 25.231 1.00 78.50 101 LYS A C 1
ATOM 801 O O . LYS A 1 101 ? -18.109 1.914 24.527 1.00 78.50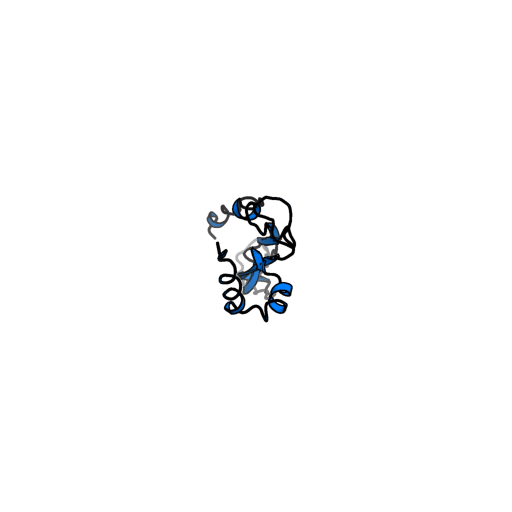 101 LYS A O 1
ATOM 806 N N . TYR A 1 102 ? -16.949 0.002 24.767 1.00 82.19 102 TYR A N 1
ATOM 807 C CA . TYR A 1 102 ? -16.520 -0.109 23.375 1.00 82.19 102 TYR A CA 1
ATOM 808 C C . TYR A 1 102 ? -17.220 -1.287 22.704 1.00 82.19 102 TYR A C 1
ATOM 810 O O . TYR A 1 102 ? -17.350 -2.348 23.317 1.00 82.19 102 TYR A O 1
ATOM 818 N N . ALA A 1 103 ? -17.627 -1.105 21.450 1.00 88.50 103 ALA A N 1
ATOM 819 C CA . ALA A 1 103 ? -18.027 -2.190 20.563 1.00 88.50 103 ALA A CA 1
ATOM 820 C C . ALA A 1 103 ? -16.956 -2.388 19.489 1.00 88.50 103 ALA A C 1
ATOM 822 O O . ALA A 1 103 ? -16.339 -1.422 19.032 1.00 88.50 103 ALA A O 1
ATOM 823 N N . PHE A 1 104 ? -16.741 -3.642 19.101 1.00 91.81 104 PHE A N 1
ATOM 824 C CA . PHE A 1 104 ? -15.803 -4.016 18.052 1.00 91.81 104 PHE A CA 1
ATOM 825 C C . PHE A 1 104 ? -16.562 -4.632 16.884 1.00 91.81 104 PHE A C 1
ATOM 827 O O . PHE A 1 104 ? -17.418 -5.490 17.086 1.00 91.81 104 PHE A O 1
ATOM 834 N N . ARG A 1 105 ? -16.239 -4.192 15.668 1.00 94.81 105 ARG A N 1
ATOM 835 C CA . ARG A 1 105 ? -16.787 -4.731 14.424 1.00 94.81 105 ARG A CA 1
ATOM 836 C C . ARG A 1 105 ? -15.651 -5.253 13.556 1.00 94.81 105 ARG A C 1
ATOM 838 O O . ARG A 1 105 ? -14.731 -4.496 13.249 1.00 94.81 105 ARG A O 1
ATOM 845 N N . LEU A 1 106 ? -15.736 -6.517 13.154 1.00 96.75 106 LEU A N 1
ATOM 846 C CA . LEU A 1 106 ? -14.837 -7.109 12.167 1.00 96.75 106 LEU A CA 1
ATOM 847 C C . LEU A 1 106 ? -15.175 -6.573 10.769 1.00 96.75 106 LEU A C 1
ATOM 849 O O . LEU A 1 106 ? -16.350 -6.457 10.419 1.00 96.75 106 LEU A O 1
ATOM 853 N N . ALA A 1 107 ? -14.154 -6.218 9.997 1.00 96.06 107 ALA A N 1
ATOM 854 C CA . ALA A 1 107 ? -14.281 -5.766 8.617 1.00 96.06 107 ALA A CA 1
ATOM 855 C C . ALA A 1 107 ? -13.072 -6.219 7.789 1.00 96.06 107 ALA A C 1
ATOM 857 O O . ALA A 1 107 ? -12.048 -6.628 8.338 1.00 96.06 107 ALA A O 1
ATOM 858 N N . THR A 1 108 ? -13.200 -6.098 6.472 1.00 96.81 108 THR A N 1
ATOM 859 C CA . THR A 1 108 ? -12.122 -6.346 5.516 1.00 96.81 108 THR A CA 1
ATOM 860 C C . THR A 1 108 ? -11.732 -5.033 4.853 1.00 96.81 108 THR A C 1
ATOM 862 O O . THR A 1 108 ? -12.600 -4.291 4.394 1.00 96.81 108 THR A O 1
ATOM 865 N N . GLU A 1 109 ? -10.436 -4.750 4.782 1.00 95.44 109 GLU A N 1
ATOM 866 C CA . GLU A 1 109 ? -9.886 -3.616 4.040 1.00 95.44 109 GLU A CA 1
ATOM 867 C C . GLU A 1 109 ? -8.977 -4.113 2.916 1.00 95.44 109 GLU A C 1
ATOM 869 O O . GLU A 1 109 ? -8.281 -5.116 3.059 1.00 95.44 109 GLU A O 1
ATOM 874 N N . THR A 1 110 ? -8.978 -3.410 1.784 1.00 97.31 110 THR A N 1
ATOM 875 C CA . THR A 1 110 ? -8.076 -3.714 0.669 1.00 97.31 110 THR A CA 1
ATOM 876 C C . THR A 1 110 ? -6.819 -2.866 0.790 1.00 97.31 110 THR A C 1
ATOM 878 O O . THR A 1 110 ? -6.903 -1.643 0.896 1.00 97.31 110 THR A O 1
ATOM 881 N N . ILE A 1 111 ? -5.659 -3.513 0.749 1.00 96.94 111 ILE A N 1
ATOM 882 C CA . ILE A 1 111 ? -4.351 -2.858 0.751 1.00 96.94 111 ILE A CA 1
ATOM 883 C C . ILE A 1 111 ? -3.518 -3.337 -0.424 1.00 96.94 111 ILE A C 1
ATOM 885 O O . ILE A 1 111 ? -3.781 -4.386 -1.005 1.00 96.94 111 ILE A O 1
ATOM 889 N N . THR A 1 112 ? -2.479 -2.585 -0.745 1.00 98.06 112 THR A N 1
ATOM 890 C CA . THR A 1 112 ? -1.459 -2.999 -1.701 1.00 98.06 112 THR A CA 1
ATOM 891 C C . THR A 1 112 ? -0.270 -3.586 -0.948 1.00 98.06 112 THR A C 1
ATOM 893 O O . THR A 1 112 ? 0.215 -2.986 0.010 1.00 98.06 112 THR A O 1
ATOM 896 N N . VAL A 1 113 ? 0.204 -4.765 -1.345 1.00 96.56 113 VAL A N 1
ATOM 897 C CA . VAL A 1 113 ? 1.310 -5.468 -0.650 1.00 96.56 113 VAL A CA 1
ATOM 898 C C . VAL A 1 113 ? 2.629 -5.425 -1.418 1.00 96.56 113 VAL A C 1
ATOM 900 O O . VAL A 1 113 ? 3.691 -5.624 -0.841 1.00 96.56 113 VAL A O 1
ATOM 903 N N . GLY A 1 114 ? 2.565 -5.111 -2.706 1.00 97.00 114 GLY A N 1
ATOM 904 C CA . GLY A 1 114 ? 3.714 -4.924 -3.578 1.00 97.00 114 GLY A CA 1
ATOM 905 C C . GLY A 1 114 ? 3.262 -4.413 -4.935 1.00 97.00 114 GLY A C 1
ATOM 906 O O . GLY A 1 114 ? 2.085 -4.086 -5.116 1.00 97.00 114 GLY A O 1
ATOM 907 N N . CYS A 1 115 ? 4.188 -4.377 -5.883 1.00 97.88 115 CYS A N 1
ATOM 908 C CA . CYS A 1 115 ? 3.886 -4.132 -7.285 1.00 97.88 115 CYS A CA 1
ATOM 909 C C . CYS A 1 115 ? 4.394 -5.298 -8.133 1.00 97.88 115 CYS A C 1
ATOM 911 O O . CYS A 1 115 ? 5.296 -6.034 -7.727 1.00 97.88 115 CYS A O 1
ATOM 913 N N . THR A 1 116 ? 3.766 -5.495 -9.285 1.00 97.62 116 THR A N 1
ATOM 914 C CA . THR A 1 116 ? 4.137 -6.508 -10.269 1.00 97.62 116 THR A CA 1
ATOM 915 C C . THR A 1 116 ? 4.202 -5.891 -11.657 1.00 97.62 116 THR A C 1
ATOM 917 O O . THR A 1 116 ? 3.579 -4.860 -11.918 1.00 97.62 116 THR A O 1
ATOM 920 N N . CYS A 1 117 ? 4.959 -6.536 -12.535 1.00 96.44 117 CYS A N 1
ATOM 921 C CA . CYS A 1 117 ? 5.110 -6.141 -13.918 1.00 96.44 117 CYS A CA 1
ATOM 922 C C . CYS A 1 117 ? 4.141 -6.942 -14.789 1.00 96.44 117 CYS A C 1
ATOM 924 O O . CYS A 1 117 ? 4.159 -8.175 -14.764 1.00 96.44 117 CYS A O 1
ATOM 926 N N . VAL A 1 118 ? 3.294 -6.252 -15.548 1.00 96.00 118 VAL A N 1
ATOM 927 C CA . VAL A 1 118 ? 2.324 -6.878 -16.455 1.00 96.00 118 VAL A CA 1
ATOM 928 C C . VAL A 1 118 ? 2.485 -6.331 -17.865 1.00 96.00 118 VAL A C 1
ATOM 930 O O . VAL A 1 118 ? 2.961 -5.217 -18.056 1.00 96.00 118 VAL A O 1
ATOM 933 N N . ARG A 1 119 ? 2.062 -7.099 -18.868 1.00 93.25 119 ARG A N 1
ATOM 934 C CA . ARG A 1 119 ? 2.004 -6.613 -20.251 1.00 93.25 119 ARG A CA 1
ATOM 935 C C . ARG A 1 119 ? 0.947 -5.518 -20.375 1.00 93.25 119 ARG A C 1
ATOM 937 O O . ARG A 1 119 ? -0.143 -5.670 -19.811 1.00 93.25 119 ARG A O 1
ATOM 944 N N . SER A 1 120 ? 1.249 -4.447 -21.109 1.00 84.94 120 SER A N 1
ATOM 945 C CA . SER A 1 120 ? 0.255 -3.411 -21.372 1.00 84.94 120 SER A CA 1
ATOM 946 C C . SER A 1 120 ? -0.902 -3.961 -22.211 1.00 84.94 120 SER A C 1
ATOM 948 O O . SER A 1 120 ? -0.740 -4.844 -23.057 1.00 84.94 120 SER A O 1
ATOM 950 N N . ARG A 1 121 ? -2.107 -3.426 -21.988 1.00 73.38 121 ARG A N 1
ATOM 951 C CA . ARG A 1 121 ? -3.302 -3.804 -22.758 1.00 73.38 121 ARG A CA 1
ATOM 952 C C . ARG A 1 121 ? -3.198 -3.391 -24.234 1.00 73.38 121 ARG A C 1
ATOM 954 O O . ARG A 1 121 ? -3.860 -4.011 -25.062 1.00 73.38 121 ARG A O 1
ATOM 961 N N . TRP A 1 122 ? -2.363 -2.404 -24.571 1.00 61.28 122 TRP A N 1
ATOM 962 C CA . TRP A 1 122 ? -2.127 -2.001 -25.964 1.00 61.28 122 TRP A CA 1
ATOM 963 C C . TRP A 1 122 ? -1.522 -3.128 -26.811 1.00 61.28 122 TRP A C 1
ATOM 965 O O . TRP A 1 122 ? -1.835 -3.228 -27.995 1.00 61.28 122 TRP A O 1
ATOM 975 N N . ASP A 1 123 ? -0.759 -4.041 -26.208 1.00 54.44 123 ASP A N 1
ATOM 976 C CA . ASP A 1 123 ? -0.208 -5.194 -26.926 1.00 54.44 123 ASP A CA 1
ATOM 977 C C . ASP A 1 123 ? -1.253 -6.284 -27.164 1.00 54.44 123 ASP A C 1
ATOM 979 O O . ASP A 1 123 ? -1.185 -6.990 -28.163 1.00 54.44 123 ASP A O 1
ATOM 983 N N . ALA A 1 124 ? -2.244 -6.427 -26.277 1.00 55.25 124 ALA A N 1
ATOM 984 C CA . ALA A 1 124 ? -3.281 -7.451 -26.414 1.00 55.25 124 ALA A CA 1
ATOM 985 C C . ALA A 1 124 ? -4.246 -7.168 -27.578 1.00 55.25 124 ALA A C 1
ATOM 987 O O . ALA A 1 124 ? -4.813 -8.103 -28.133 1.00 55.25 124 ALA A O 1
ATOM 988 N N . LEU A 1 125 ? -4.407 -5.898 -27.964 1.00 54.78 125 LEU A N 1
ATOM 989 C CA . LEU A 1 125 ? -5.218 -5.489 -29.117 1.00 54.78 125 LEU A CA 1
ATOM 990 C C . LEU A 1 125 ? -4.451 -5.537 -30.451 1.00 54.78 125 LEU A C 1
ATOM 992 O O . LEU A 1 125 ? -5.078 -5.482 -31.500 1.00 54.78 125 LEU A O 1
ATOM 996 N N . ASN A 1 126 ? -3.119 -5.664 -30.419 1.00 50.09 126 ASN A N 1
ATOM 997 C CA . ASN A 1 126 ? -2.274 -5.842 -31.608 1.00 50.09 126 ASN A CA 1
ATOM 998 C C . ASN A 1 126 ? -1.807 -7.302 -31.798 1.00 50.09 126 ASN A C 1
ATOM 1000 O O . ASN A 1 126 ? -1.078 -7.597 -32.740 1.00 50.09 126 ASN A O 1
ATOM 1004 N N . PHE A 1 127 ? -2.206 -8.218 -30.905 1.00 48.38 127 PHE A N 1
ATOM 1005 C CA . PHE A 1 127 ? -1.869 -9.648 -30.956 1.00 48.38 127 PHE A CA 1
ATOM 1006 C C . PHE A 1 127 ? -3.030 -10.519 -31.471 1.00 48.38 127 PHE A C 1
ATOM 1008 O O . PHE A 1 127 ? -3.093 -11.710 -31.174 1.00 48.38 127 PHE A O 1
ATOM 1015 N N . GLU A 1 128 ? -3.955 -9.951 -32.246 1.00 46.03 128 GLU A N 1
ATOM 1016 C CA . GLU A 1 128 ? -4.763 -10.727 -33.190 1.00 46.03 128 GLU A CA 1
ATOM 1017 C C . GLU A 1 128 ? -4.065 -10.664 -34.558 1.00 46.03 128 GLU A C 1
ATOM 1019 O O . GLU A 1 128 ? -3.880 -9.587 -35.110 1.00 46.03 128 GLU A O 1
ATOM 1024 N N . PHE A 1 129 ? -3.680 -11.833 -35.087 1.00 45.50 129 PHE A N 1
ATOM 1025 C CA . PHE A 1 129 ? -3.008 -12.077 -36.378 1.00 45.50 129 PHE A CA 1
ATOM 1026 C C . PHE A 1 129 ? -1.485 -11.871 -36.462 1.00 45.50 129 PHE A C 1
ATOM 1028 O O . PHE A 1 129 ? -0.986 -11.123 -37.288 1.00 45.50 129 PHE A O 1
ATOM 1035 N N . THR A 1 130 ? -0.715 -12.690 -35.746 1.00 43.66 130 THR A N 1
ATOM 1036 C CA . THR A 1 130 ? 0.350 -13.457 -36.427 1.00 43.66 130 THR A CA 1
ATOM 1037 C C . THR A 1 130 ? 0.326 -14.884 -35.891 1.00 43.66 130 THR A C 1
ATOM 1039 O O . THR A 1 130 ? 0.827 -15.202 -34.815 1.00 43.66 130 THR A O 1
ATOM 1042 N N . SER A 1 131 ? -0.373 -15.742 -36.630 1.00 45.44 131 SER A N 1
ATOM 1043 C CA . SER A 1 131 ? -0.412 -17.181 -36.390 1.00 45.44 131 SER A CA 1
ATOM 1044 C C . SER A 1 131 ? 1.005 -17.769 -36.525 1.00 45.44 131 SER A C 1
ATOM 1046 O O . SER A 1 131 ? 1.743 -17.354 -37.419 1.00 45.44 131 SER A O 1
ATOM 1048 N N . PRO A 1 132 ? 1.400 -18.778 -35.721 1.00 52.91 132 PRO A N 1
ATOM 1049 C CA . PRO A 1 132 ? 2.681 -19.483 -35.869 1.00 52.91 132 PRO A CA 1
ATOM 1050 C C . PRO A 1 132 ? 2.908 -20.148 -37.239 1.00 52.91 132 PRO A C 1
ATOM 1052 O O . PRO A 1 132 ? 4.006 -20.634 -37.503 1.00 52.91 132 PRO A O 1
ATOM 1055 N N . VAL A 1 133 ? 1.891 -20.192 -38.105 1.00 51.34 133 VAL A N 1
ATOM 1056 C CA . VAL A 1 133 ? 1.958 -20.828 -39.429 1.00 51.34 133 VAL A CA 1
ATOM 1057 C C . VAL A 1 133 ? 2.789 -20.007 -40.431 1.00 51.34 133 VAL A C 1
ATOM 1059 O O . VAL A 1 133 ? 3.386 -20.593 -41.332 1.00 51.34 133 VAL A O 1
ATOM 1062 N N . ASP A 1 134 ? 2.955 -18.695 -40.231 1.00 44.69 134 ASP A N 1
ATOM 1063 C CA . ASP A 1 134 ? 3.711 -17.846 -41.172 1.00 44.69 134 ASP A CA 1
ATOM 1064 C C . ASP A 1 134 ? 5.239 -17.906 -40.989 1.00 44.69 134 ASP A C 1
ATOM 1066 O O . ASP A 1 134 ? 5.985 -17.402 -41.824 1.00 44.69 134 ASP A O 1
ATOM 1070 N N . ARG A 1 135 ? 5.749 -18.591 -39.951 1.00 47.41 135 ARG A N 1
ATOM 1071 C CA . ARG A 1 135 ? 7.202 -18.749 -39.722 1.00 47.41 135 ARG A CA 1
ATOM 1072 C C . ARG A 1 135 ? 7.787 -20.055 -40.276 1.00 47.41 135 ARG A C 1
ATOM 1074 O O . ARG A 1 135 ? 8.931 -20.388 -39.983 1.00 47.41 135 ARG A O 1
ATOM 1081 N N . LEU A 1 136 ? 7.025 -20.814 -41.065 1.00 43.53 136 LEU A N 1
ATOM 1082 C CA . LEU A 1 136 ? 7.543 -21.996 -41.769 1.00 43.53 136 LEU A CA 1
ATOM 1083 C C . LEU A 1 136 ? 7.738 -21.771 -43.275 1.00 43.53 136 LEU A C 1
ATOM 1085 O O . LEU A 1 136 ? 8.385 -22.593 -43.918 1.00 43.53 136 LEU A O 1
ATOM 1089 N N . SER A 1 137 ? 7.268 -20.648 -43.835 1.00 42.84 137 SER A N 1
ATOM 1090 C CA . SER A 1 137 ? 7.490 -20.325 -45.253 1.00 42.84 137 SER A CA 1
ATOM 1091 C C . SER A 1 137 ? 8.829 -19.628 -45.531 1.00 42.84 137 SER A C 1
ATOM 1093 O O . SER A 1 137 ? 9.269 -19.619 -46.677 1.00 42.84 137 SER A O 1
ATOM 1095 N N . GLU A 1 138 ? 9.502 -19.069 -44.520 1.00 44.25 138 GLU A N 1
ATOM 1096 C CA . GLU A 1 138 ? 10.784 -18.362 -44.708 1.00 44.25 138 GLU A CA 1
ATOM 1097 C C . GLU A 1 138 ? 12.021 -19.255 -44.519 1.00 44.25 138 GLU A C 1
ATOM 1099 O O . GLU A 1 138 ? 13.133 -18.840 -44.829 1.00 44.25 138 GLU A O 1
ATOM 1104 N N . MET A 1 139 ? 11.860 -20.504 -44.063 1.00 44.44 139 MET A N 1
ATOM 1105 C CA . MET A 1 139 ? 12.990 -21.410 -43.801 1.00 44.44 139 MET A CA 1
ATOM 1106 C C . MET A 1 139 ? 13.302 -22.386 -44.952 1.00 44.44 139 MET A C 1
ATOM 1108 O O . MET A 1 139 ? 14.153 -23.258 -44.785 1.00 44.44 139 MET A O 1
ATOM 1112 N N . TYR A 1 140 ? 12.637 -22.262 -46.111 1.00 44.28 140 TYR A N 1
ATOM 1113 C CA . TYR A 1 140 ? 12.822 -23.173 -47.258 1.00 44.28 140 TYR A CA 1
ATOM 1114 C C . TYR A 1 140 ? 13.376 -22.515 -48.537 1.00 44.28 140 TYR A C 1
ATOM 1116 O O . TYR A 1 140 ? 13.565 -23.194 -49.542 1.00 44.28 140 TYR A O 1
ATOM 1124 N N . THR A 1 141 ? 13.705 -21.221 -48.526 1.00 44.78 141 THR A N 1
ATOM 1125 C CA . THR A 1 141 ? 14.220 -20.501 -49.713 1.00 44.78 141 THR A CA 1
ATOM 1126 C C . THR A 1 141 ? 15.723 -20.226 -49.707 1.00 44.78 141 THR A C 1
ATOM 1128 O O . THR A 1 141 ? 16.202 -19.486 -50.560 1.00 44.78 141 THR A O 1
ATOM 1131 N N . GLN A 1 142 ? 16.503 -20.841 -48.812 1.00 53.38 142 GLN A N 1
ATOM 1132 C CA . GLN A 1 142 ? 17.938 -20.544 -48.705 1.00 53.38 142 GLN A CA 1
ATOM 1133 C C . GLN A 1 142 ? 18.847 -21.772 -48.817 1.00 53.38 142 GLN A C 1
ATOM 1135 O O . GLN A 1 142 ? 19.771 -21.957 -48.031 1.00 53.38 142 GLN A O 1
ATOM 1140 N N . TRP A 1 143 ? 18.611 -22.579 -49.853 1.00 42.00 143 TRP A N 1
ATOM 1141 C CA . TRP A 1 143 ? 19.627 -23.482 -50.397 1.00 42.00 143 TRP A CA 1
ATOM 1142 C C . TRP A 1 143 ? 20.261 -22.833 -51.634 1.00 42.00 143 TRP A C 1
ATOM 1144 O O . TRP A 1 143 ? 19.550 -22.591 -52.611 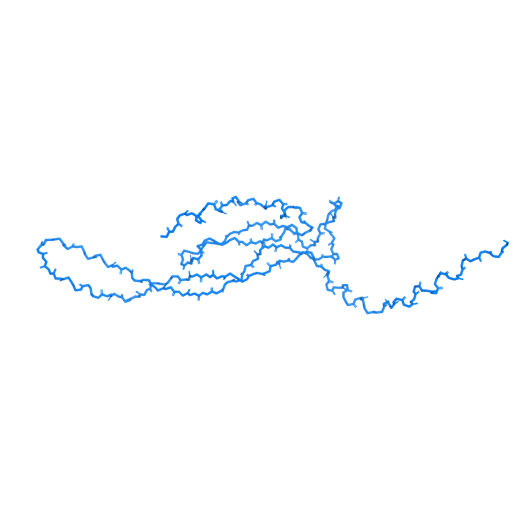1.00 42.00 143 TRP A O 1
ATOM 1154 N N . PRO A 1 144 ? 21.569 -22.524 -51.633 1.00 50.00 144 PRO A N 1
ATOM 1155 C CA . PRO A 1 144 ? 22.247 -22.111 -52.850 1.00 50.00 144 PRO A CA 1
ATOM 1156 C C . PRO A 1 144 ? 22.400 -23.324 -53.776 1.00 50.00 144 PRO A C 1
ATOM 1158 O O . PRO A 1 144 ? 22.957 -24.348 -53.390 1.00 50.00 144 PRO A O 1
ATOM 1161 N N . LEU A 1 145 ? 21.894 -23.200 -55.003 1.00 47.78 145 LEU A N 1
ATOM 1162 C CA . LEU A 1 145 ? 22.263 -24.071 -56.115 1.00 47.78 145 LEU A CA 1
ATOM 1163 C C . LEU A 1 145 ? 23.654 -23.664 -56.603 1.00 47.78 145 LEU A C 1
ATOM 1165 O O . LEU A 1 145 ? 23.720 -22.777 -57.446 1.00 47.78 145 LEU A O 1
ATOM 1169 N N . TYR A 1 146 ? 24.711 -24.291 -56.081 1.00 46.88 146 TYR A N 1
ATOM 1170 C CA . TYR A 1 146 ? 25.992 -24.532 -56.765 1.00 46.88 146 TYR A CA 1
ATOM 1171 C C . TYR A 1 146 ? 26.673 -25.754 -56.149 1.00 46.88 146 TYR A C 1
ATOM 1173 O O . TYR A 1 146 ? 26.852 -25.759 -54.910 1.00 46.88 146 TYR A O 1
#

InterPro domains:
  IPR010345 Interleukin-17 family [PF06083] (21-119)
  IPR029034 Cystine-knot cytokine [G3DSA:2.10.90.10] (2-123)
  IPR029034 Cystine-knot cytokine [SSF57501] (14-120)

Organism: NCBI:txid586833

Radius of gyration: 29.34 Å; chains: 1; bounding box: 52×34×110 Å